Protein AF-A0A7C4EVF5-F1 (afdb_monomer_lite)

Organism: NCBI:txid2358

pLDDT: mean 97.34, std 2.99, range [75.25, 98.81]

Structure (mmCIF, N/CA/C/O backbone):
data_AF-A0A7C4EVF5-F1
#
_entry.id   AF-A0A7C4EVF5-F1
#
loop_
_atom_site.group_PDB
_atom_site.id
_atom_site.type_symbol
_atom_site.label_atom_id
_atom_site.label_alt_id
_atom_site.label_comp_id
_atom_site.label_asym_id
_atom_site.label_entity_id
_atom_site.label_seq_id
_atom_site.pdbx_PDB_ins_code
_atom_site.Cartn_x
_atom_site.Cartn_y
_atom_site.Cartn_z
_atom_site.occupancy
_atom_site.B_iso_or_equiv
_atom_site.auth_seq_id
_atom_site.auth_comp_id
_atom_site.auth_asym_id
_atom_site.auth_atom_id
_atom_site.pdbx_PDB_model_num
ATOM 1 N N . GLU A 1 1 ? 11.120 -1.315 12.356 1.00 89.19 1 GLU A N 1
ATOM 2 C CA . GLU A 1 1 ? 10.995 -0.326 13.452 1.00 89.19 1 GLU A CA 1
ATOM 3 C C . GLU A 1 1 ? 9.550 0.128 13.668 1.00 89.19 1 GLU A C 1
ATOM 5 O O . GLU A 1 1 ? 9.054 -0.048 14.771 1.00 89.19 1 GLU A O 1
ATOM 10 N N . LEU A 1 2 ? 8.857 0.653 12.644 1.00 94.94 2 LEU A N 1
ATOM 11 C CA . LEU A 1 2 ? 7.487 1.178 12.783 1.00 94.94 2 LEU A CA 1
ATOM 12 C C . LEU A 1 2 ? 6.467 0.146 13.294 1.00 94.94 2 LEU A C 1
ATOM 14 O O . LEU A 1 2 ? 5.746 0.443 14.238 1.00 94.94 2 LEU A O 1
ATOM 18 N N . MET A 1 3 ? 6.458 -1.070 12.733 1.00 95.50 3 MET A N 1
ATOM 19 C CA . MET A 1 3 ? 5.559 -2.151 13.176 1.00 95.50 3 MET A CA 1
ATOM 20 C C . MET A 1 3 ? 5.706 -2.445 14.673 1.00 95.50 3 MET A C 1
ATOM 22 O O . MET A 1 3 ? 4.716 -2.464 15.392 1.00 95.50 3 MET A O 1
ATOM 26 N N . ASN A 1 4 ? 6.943 -2.543 15.171 1.00 95.81 4 ASN A N 1
ATOM 27 C CA . ASN A 1 4 ? 7.204 -2.753 16.598 1.00 95.81 4 ASN A CA 1
ATOM 28 C C . ASN A 1 4 ? 6.726 -1.571 17.454 1.00 95.81 4 ASN A C 1
ATOM 30 O O . ASN A 1 4 ? 6.187 -1.785 18.532 1.00 95.81 4 ASN A O 1
ATOM 34 N N . LYS A 1 5 ? 6.915 -0.326 16.989 1.00 97.94 5 LYS A N 1
ATOM 35 C CA . LYS A 1 5 ? 6.460 0.876 17.714 1.00 97.94 5 LYS A CA 1
ATOM 36 C C . LYS A 1 5 ? 4.937 0.969 17.808 1.00 97.94 5 LYS A C 1
ATOM 38 O O . LYS A 1 5 ? 4.432 1.535 18.770 1.00 97.94 5 LYS A O 1
ATOM 43 N N . LEU A 1 6 ? 4.231 0.457 16.803 1.00 97.62 6 LEU A N 1
ATOM 44 C CA . LEU A 1 6 ? 2.771 0.472 16.727 1.00 97.62 6 LEU A CA 1
ATOM 45 C C . LEU A 1 6 ? 2.134 -0.844 17.195 1.00 97.62 6 LEU A C 1
ATOM 47 O O . LEU A 1 6 ? 0.914 -0.960 17.151 1.00 97.62 6 LEU A O 1
ATOM 51 N N . SER A 1 7 ? 2.941 -1.811 17.645 1.00 97.69 7 SER A N 1
ATOM 52 C CA . SER A 1 7 ? 2.499 -3.158 18.024 1.00 97.69 7 SER A CA 1
ATOM 53 C C . SER A 1 7 ? 1.663 -3.851 16.938 1.00 97.69 7 SER A C 1
ATOM 55 O O . SER A 1 7 ? 0.669 -4.496 17.253 1.00 97.69 7 SER A O 1
ATOM 57 N N . LEU A 1 8 ? 2.064 -3.702 15.672 1.00 97.75 8 LEU A N 1
ATOM 58 C CA . LEU A 1 8 ? 1.394 -4.310 14.519 1.00 97.75 8 LEU A CA 1
ATOM 59 C C . LEU A 1 8 ? 2.101 -5.594 14.089 1.00 97.75 8 LEU A C 1
ATOM 61 O O . LEU A 1 8 ? 3.331 -5.614 13.954 1.00 97.75 8 LEU A O 1
ATOM 65 N N . ALA A 1 9 ? 1.319 -6.634 13.815 1.00 97.94 9 ALA A N 1
ATOM 66 C CA . ALA A 1 9 ? 1.791 -7.809 13.100 1.00 97.94 9 ALA A CA 1
ATOM 67 C C . ALA A 1 9 ? 1.952 -7.486 11.600 1.00 97.94 9 ALA A C 1
ATOM 69 O O . ALA A 1 9 ? 1.247 -6.614 11.082 1.00 97.94 9 ALA A O 1
ATOM 70 N N . PRO A 1 10 ? 2.861 -8.155 10.867 1.00 97.38 10 PRO A N 1
ATOM 71 C CA . PRO A 1 10 ? 3.039 -7.895 9.440 1.00 97.38 10 PRO A CA 1
ATOM 72 C C . PRO A 1 10 ? 1.747 -8.056 8.623 1.00 97.38 10 PRO A C 1
ATOM 74 O O . PRO A 1 10 ? 1.509 -7.286 7.694 1.00 97.38 10 PRO A O 1
ATOM 77 N N . GLU A 1 11 ? 0.875 -8.986 9.013 1.00 97.69 11 GLU A N 1
ATOM 78 C CA . GLU A 1 11 ? -0.416 -9.264 8.376 1.00 97.69 11 GLU A CA 1
ATOM 79 C C . GLU A 1 11 ? -1.421 -8.104 8.517 1.00 97.69 11 GLU A C 1
ATOM 81 O O . GLU A 1 11 ? -2.376 -8.007 7.750 1.00 97.69 11 GLU A O 1
ATOM 86 N N . GLU A 1 12 ? -1.200 -7.197 9.472 1.00 97.81 12 GLU A N 1
ATOM 87 C CA . GLU A 1 12 ? -2.024 -6.004 9.703 1.00 97.81 12 GLU A CA 1
ATOM 88 C C . GLU A 1 12 ? -1.537 -4.786 8.901 1.00 97.81 12 GLU A C 1
ATOM 90 O O . GLU A 1 12 ? -2.104 -3.694 9.000 1.00 97.81 12 GLU A O 1
ATOM 95 N N . VAL A 1 13 ? -0.471 -4.949 8.114 1.00 98.12 13 VAL A N 1
ATOM 96 C CA . VAL A 1 13 ? 0.175 -3.869 7.369 1.00 98.12 13 VAL A CA 1
ATOM 97 C C . VAL A 1 13 ? -0.135 -3.981 5.883 1.00 98.12 13 VAL A C 1
ATOM 99 O O . VAL A 1 13 ? -0.096 -5.061 5.296 1.00 98.12 13 VAL A O 1
ATOM 102 N N . ALA A 1 14 ? -0.387 -2.826 5.268 1.00 98.19 14 ALA A N 1
ATOM 103 C CA . ALA A 1 14 ? -0.404 -2.670 3.824 1.00 98.19 14 ALA A CA 1
ATOM 104 C C . ALA A 1 14 ? 0.776 -1.800 3.364 1.00 98.19 14 ALA A C 1
ATOM 106 O O . ALA A 1 14 ? 1.098 -0.803 4.015 1.00 98.19 14 ALA A O 1
ATOM 107 N N . VAL A 1 15 ? 1.391 -2.146 2.233 1.00 98.31 15 VAL A N 1
ATOM 108 C CA . VAL A 1 15 ? 2.424 -1.343 1.556 1.00 98.31 15 VAL A CA 1
ATOM 109 C C . VAL A 1 15 ? 2.018 -1.090 0.111 1.00 98.31 15 VAL A C 1
ATOM 111 O O . VAL A 1 15 ? 1.540 -1.995 -0.562 1.00 98.31 15 VAL A O 1
ATOM 114 N N . LEU A 1 16 ? 2.243 0.136 -0.363 1.00 98.50 16 LEU A N 1
ATOM 115 C CA . LEU A 1 16 ? 2.186 0.517 -1.773 1.00 98.50 16 LEU A CA 1
ATOM 116 C C . LEU A 1 16 ? 3.603 0.916 -2.207 1.00 98.50 16 LEU A C 1
ATOM 118 O O . LEU A 1 16 ? 4.100 1.924 -1.710 1.00 98.50 16 LEU A O 1
ATOM 122 N N . GLY A 1 17 ? 4.233 0.128 -3.080 1.00 98.00 17 GLY A N 1
ATOM 123 C CA . GLY A 1 17 ? 5.594 0.360 -3.589 1.00 98.00 17 GLY A CA 1
ATOM 124 C C . GLY A 1 17 ? 5.661 0.273 -5.113 1.00 98.00 17 GLY A C 1
ATOM 125 O O . GLY A 1 17 ? 4.787 -0.338 -5.732 1.00 98.00 17 GLY A O 1
ATOM 126 N N . ASP A 1 18 ? 6.660 0.896 -5.730 1.00 98.19 18 ASP A N 1
ATOM 127 C CA 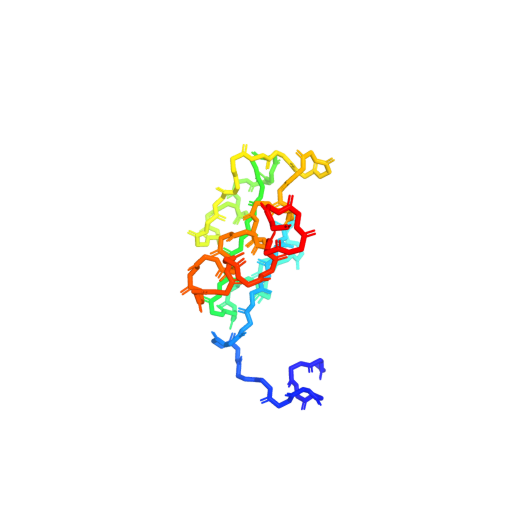. ASP A 1 18 ? 6.800 0.996 -7.190 1.00 98.19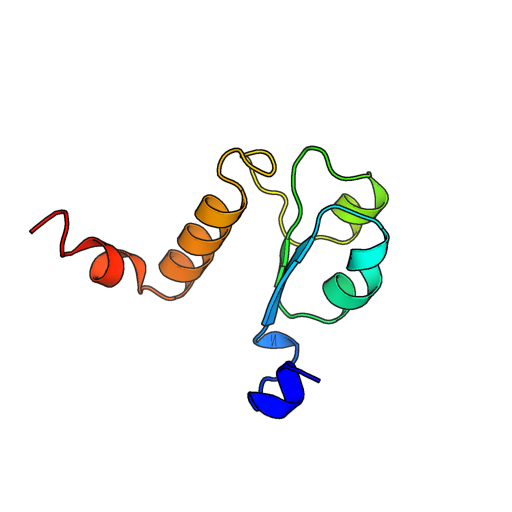 18 ASP A CA 1
ATOM 128 C C . ASP A 1 18 ? 8.190 0.631 -7.724 1.00 98.19 18 ASP A C 1
ATOM 130 O O . ASP A 1 18 ? 8.343 0.511 -8.941 1.00 98.19 18 ASP A O 1
ATOM 134 N N . ASP A 1 19 ? 9.168 0.367 -6.853 1.00 98.38 19 ASP A N 1
ATOM 135 C CA . ASP A 1 19 ? 10.532 0.017 -7.252 1.00 98.38 19 ASP A CA 1
ATOM 136 C C . ASP A 1 19 ? 11.015 -1.292 -6.596 1.00 98.38 19 ASP A C 1
ATOM 138 O O . ASP A 1 19 ? 10.469 -1.794 -5.612 1.00 98.38 19 ASP A O 1
ATOM 142 N N . VAL A 1 20 ? 12.080 -1.877 -7.142 1.00 98.31 20 VAL A N 1
ATOM 143 C CA . VAL A 1 20 ? 12.672 -3.151 -6.699 1.00 98.31 20 VAL A CA 1
ATOM 144 C C . VAL A 1 20 ? 13.081 -3.101 -5.222 1.00 98.31 20 VAL A C 1
ATOM 146 O O . VAL A 1 20 ? 13.045 -4.120 -4.527 1.00 98.31 20 VAL A O 1
ATOM 149 N N . VAL A 1 21 ? 13.421 -1.912 -4.712 1.00 98.44 21 VAL A N 1
ATOM 150 C CA . VAL A 1 21 ? 13.790 -1.700 -3.303 1.00 98.44 21 VAL A CA 1
ATOM 151 C C . VAL A 1 21 ? 12.634 -1.995 -2.338 1.00 98.44 21 VAL A C 1
ATOM 153 O O . VAL A 1 21 ? 12.889 -2.278 -1.166 1.00 98.44 21 VAL A O 1
ATOM 156 N N . ASP A 1 22 ? 11.388 -1.984 -2.824 1.00 98.25 22 ASP A N 1
ATOM 157 C CA . ASP A 1 22 ? 10.179 -2.223 -2.033 1.00 98.25 22 ASP A CA 1
ATOM 158 C C . ASP A 1 22 ? 9.846 -3.717 -1.897 1.00 98.25 22 ASP A C 1
ATOM 160 O O . ASP A 1 22 ? 9.195 -4.135 -0.934 1.00 98.25 22 ASP A O 1
ATOM 164 N N . ILE A 1 23 ? 10.345 -4.564 -2.806 1.00 98.62 23 ILE A N 1
ATOM 165 C CA . ILE A 1 23 ? 10.052 -6.008 -2.833 1.00 98.62 23 ILE A CA 1
ATOM 166 C C . ILE A 1 23 ? 10.296 -6.694 -1.473 1.00 98.62 23 ILE A C 1
ATOM 168 O O . ILE A 1 23 ? 9.445 -7.484 -1.044 1.00 98.62 23 ILE A O 1
ATOM 172 N N . PRO A 1 24 ? 11.400 -6.429 -0.737 1.00 98.06 24 PRO A N 1
ATOM 173 C CA . PRO A 1 24 ? 11.633 -7.069 0.553 1.00 98.06 24 PRO A CA 1
ATOM 174 C C . PRO A 1 24 ? 10.550 -6.796 1.600 1.00 98.06 24 PRO A C 1
ATOM 176 O O . PRO A 1 24 ? 10.317 -7.670 2.435 1.00 98.06 24 PRO A O 1
ATOM 179 N N . ILE A 1 25 ? 9.912 -5.617 1.594 1.00 97.50 25 ILE A N 1
ATOM 180 C CA . ILE A 1 25 ? 8.815 -5.314 2.523 1.00 97.50 25 ILE A CA 1
ATOM 181 C C . ILE A 1 25 ? 7.473 -5.805 1.977 1.00 97.50 25 ILE A C 1
ATOM 183 O O . ILE A 1 25 ? 6.696 -6.357 2.750 1.00 97.50 25 ILE A O 1
ATOM 187 N N . MET A 1 26 ? 7.241 -5.715 0.663 1.00 98.44 26 MET A N 1
ATOM 188 C CA . MET A 1 26 ? 6.034 -6.244 0.015 1.00 98.44 26 MET A CA 1
ATOM 189 C C . MET A 1 26 ? 5.830 -7.731 0.326 1.00 98.44 26 MET A C 1
ATOM 191 O O . MET A 1 26 ? 4.744 -8.132 0.716 1.00 98.44 26 MET A O 1
ATOM 195 N N . ARG A 1 27 ? 6.903 -8.532 0.299 1.00 97.62 27 ARG A N 1
ATOM 196 C CA . ARG A 1 27 ? 6.857 -9.973 0.619 1.00 97.62 27 ARG A CA 1
ATOM 197 C C . ARG A 1 27 ? 6.601 -10.313 2.092 1.00 97.62 27 ARG A C 1
ATOM 199 O O . ARG A 1 27 ? 6.538 -11.491 2.431 1.00 97.62 27 ARG A O 1
ATOM 206 N N . ARG A 1 28 ? 6.567 -9.322 2.985 1.00 96.56 28 ARG A N 1
ATOM 207 C CA . ARG A 1 28 ? 6.447 -9.532 4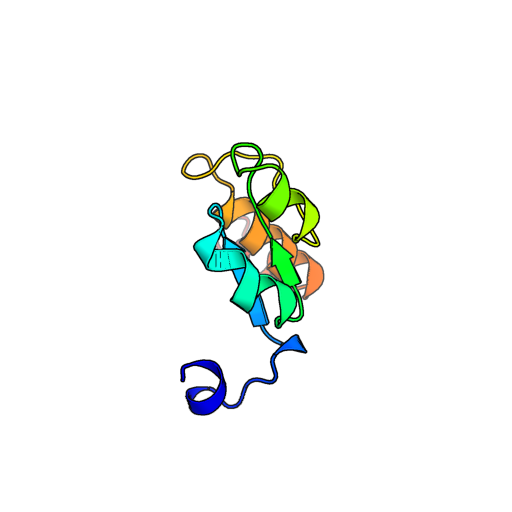.438 1.00 96.56 28 ARG A CA 1
ATOM 208 C C . ARG A 1 28 ? 5.110 -9.082 5.002 1.00 96.56 28 ARG A C 1
ATOM 210 O O . ARG A 1 28 ? 4.792 -9.497 6.106 1.00 96.56 28 ARG A O 1
ATOM 217 N N . VAL A 1 29 ? 4.393 -8.200 4.314 1.00 98.12 29 VAL A N 1
ATOM 218 C CA . VAL A 1 29 ? 3.174 -7.568 4.830 1.00 98.12 29 VAL A CA 1
ATOM 219 C C . VAL A 1 29 ? 1.919 -8.325 4.393 1.00 98.12 29 VAL A C 1
ATOM 221 O O . VAL A 1 29 ? 1.968 -9.114 3.456 1.00 98.12 29 VAL A O 1
ATOM 224 N N . GLY A 1 30 ? 0.791 -8.084 5.064 1.00 98.00 30 GLY A N 1
ATOM 225 C CA . GLY A 1 30 ? -0.486 -8.739 4.759 1.00 98.00 30 GLY A CA 1
ATOM 226 C C . GLY A 1 30 ? -1.155 -8.267 3.470 1.00 98.00 30 GLY A C 1
ATOM 227 O O . GLY A 1 30 ? -2.000 -8.975 2.930 1.00 98.00 30 GLY A O 1
ATOM 228 N N . LEU A 1 31 ? -0.798 -7.075 2.986 1.00 98.56 31 LEU A N 1
ATOM 229 C CA . LEU A 1 31 ? -1.257 -6.559 1.701 1.00 98.56 31 LEU A CA 1
ATOM 230 C C . LEU A 1 31 ? -0.147 -5.768 1.009 1.00 98.56 31 LEU A C 1
ATOM 232 O O . LEU A 1 31 ? 0.236 -4.680 1.441 1.00 98.56 31 LEU A O 1
ATOM 236 N N . SER A 1 32 ? 0.328 -6.284 -0.111 1.00 98.62 32 SER A N 1
ATOM 237 C CA . SER A 1 32 ? 1.271 -5.607 -0.989 1.00 98.62 32 SER A CA 1
ATOM 238 C C . SER A 1 32 ? 0.558 -5.068 -2.226 1.00 98.62 32 SER A C 1
ATOM 240 O O . SER A 1 32 ? -0.211 -5.757 -2.894 1.00 98.62 32 SER A O 1
ATOM 242 N N . VAL A 1 33 ? 0.792 -3.798 -2.531 1.00 98.81 33 VAL A N 1
ATOM 243 C CA . VAL A 1 33 ? 0.188 -3.113 -3.668 1.00 98.81 33 VAL A CA 1
ATOM 244 C C . VAL A 1 33 ? 1.278 -2.455 -4.499 1.00 98.81 33 VAL A C 1
ATOM 246 O O . VAL A 1 33 ? 2.257 -1.944 -3.959 1.00 98.81 33 VAL A O 1
ATOM 249 N N . THR A 1 34 ? 1.096 -2.426 -5.814 1.00 98.81 34 THR A N 1
ATOM 250 C CA . THR A 1 34 ? 1.931 -1.628 -6.716 1.00 98.81 34 THR A CA 1
ATOM 251 C C . THR A 1 34 ? 1.099 -0.889 -7.763 1.00 98.81 34 THR A C 1
ATOM 253 O O . THR A 1 34 ? -0.133 -0.930 -7.737 1.00 98.81 34 THR A O 1
ATOM 256 N N . VAL A 1 35 ? 1.769 -0.185 -8.673 1.00 98.81 35 VAL A N 1
ATOM 257 C CA . VAL A 1 35 ? 1.175 0.659 -9.714 1.00 98.81 35 VAL A CA 1
ATOM 258 C C . VAL A 1 35 ? 1.440 0.110 -11.128 1.00 98.81 35 VAL A C 1
ATOM 260 O O . VAL A 1 35 ? 2.393 -0.649 -11.334 1.00 98.81 35 VAL A O 1
ATOM 263 N N . PRO A 1 36 ? 0.625 0.475 -12.140 1.00 98.62 36 PRO A N 1
ATOM 264 C CA . PRO A 1 36 ? 0.777 0.001 -13.518 1.00 98.62 36 PRO A CA 1
ATOM 265 C C . PRO A 1 36 ? 2.138 0.261 -14.168 1.00 98.62 36 PRO A C 1
ATOM 267 O O . PRO A 1 36 ? 2.523 -0.473 -15.075 1.00 98.62 36 PRO A O 1
ATOM 270 N N . GLU A 1 37 ? 2.861 1.294 -13.753 1.00 98.19 37 GLU A N 1
ATOM 271 C CA . GLU A 1 37 ? 4.166 1.674 -14.298 1.00 98.19 37 GLU A CA 1
ATOM 272 C C . GLU A 1 37 ? 5.354 0.966 -13.630 1.00 98.19 37 GLU A C 1
ATOM 274 O O . GLU A 1 37 ? 6.460 1.041 -14.160 1.00 98.19 37 GLU A O 1
ATOM 279 N N . ALA A 1 38 ? 5.136 0.243 -12.525 1.00 98.50 38 ALA A N 1
ATOM 280 C CA . ALA A 1 38 ? 6.209 -0.429 -11.797 1.00 98.50 38 ALA A CA 1
ATOM 281 C C . ALA A 1 38 ? 6.912 -1.513 -12.652 1.00 98.50 38 ALA A C 1
ATOM 283 O O . ALA A 1 38 ? 6.280 -2.100 -13.551 1.00 98.50 38 ALA A O 1
ATOM 284 N N . PRO A 1 39 ? 8.196 -1.827 -12.385 1.00 98.56 39 PRO A N 1
ATOM 285 C CA . PRO A 1 39 ? 8.897 -2.943 -13.015 1.00 98.56 39 PRO A CA 1
ATOM 286 C C . PRO A 1 39 ? 8.137 -4.268 -12.862 1.00 98.56 39 PRO A C 1
ATOM 288 O O . PRO A 1 39 ? 7.402 -4.477 -11.895 1.00 98.56 39 PRO A O 1
ATOM 291 N N . LEU A 1 40 ? 8.319 -5.187 -13.817 1.00 98.56 40 LEU A N 1
ATOM 292 C CA . LEU A 1 40 ? 7.608 -6.474 -13.831 1.00 98.56 40 LEU A CA 1
ATOM 293 C C . LEU A 1 40 ? 7.800 -7.258 -12.523 1.00 98.56 40 LEU A C 1
ATOM 295 O O . LEU A 1 40 ? 6.835 -7.761 -11.964 1.00 98.56 40 LEU A O 1
ATOM 299 N N . GLU A 1 41 ? 9.020 -7.277 -11.995 1.00 98.44 41 GLU A N 1
ATOM 300 C CA . GLU A 1 41 ? 9.392 -7.981 -10.760 1.00 98.44 41 GLU A CA 1
ATOM 301 C C . GLU A 1 41 ? 8.631 -7.465 -9.522 1.00 98.44 41 GLU A C 1
ATOM 303 O O . GLU A 1 41 ? 8.319 -8.225 -8.599 1.00 98.44 41 GLU A O 1
ATOM 308 N N . VAL A 1 42 ? 8.313 -6.165 -9.507 1.00 98.75 42 VAL A N 1
ATOM 309 C CA . VAL A 1 42 ? 7.529 -5.521 -8.443 1.00 98.75 42 VAL A CA 1
ATOM 310 C C . VAL A 1 42 ? 6.061 -5.921 -8.570 1.00 98.75 42 VAL A C 1
ATOM 312 O O . VAL A 1 42 ? 5.440 -6.298 -7.580 1.00 98.75 42 VAL A O 1
ATOM 315 N N . LYS A 1 43 ? 5.524 -5.931 -9.798 1.00 98.75 43 LYS A N 1
ATOM 316 C CA . LYS A 1 43 ? 4.157 -6.396 -10.097 1.00 98.75 43 LYS A CA 1
ATOM 317 C C . LYS A 1 43 ? 3.940 -7.855 -9.737 1.00 98.75 43 LYS A C 1
ATOM 319 O O . LYS A 1 43 ? 2.911 -8.182 -9.162 1.00 98.75 43 LYS A O 1
ATOM 324 N N . GLU A 1 44 ? 4.909 -8.712 -10.030 1.00 98.25 44 GLU A N 1
ATOM 325 C CA . GLU A 1 44 ? 4.867 -10.129 -9.656 1.00 98.25 44 GLU A CA 1
ATOM 326 C C . GLU A 1 44 ? 4.954 -10.347 -8.139 1.00 98.25 44 GLU A C 1
ATOM 328 O O . GLU A 1 44 ? 4.557 -11.400 -7.646 1.00 98.25 44 GLU A O 1
ATOM 333 N N . SER A 1 45 ? 5.458 -9.360 -7.392 1.00 98.25 45 SER A N 1
ATOM 334 C CA . SER A 1 45 ? 5.551 -9.399 -5.930 1.00 98.25 45 SER A CA 1
ATOM 335 C C . SER A 1 45 ? 4.363 -8.729 -5.223 1.00 98.25 45 SER A C 1
ATOM 337 O O . SER A 1 45 ? 4.393 -8.649 -3.997 1.00 98.25 45 SER A O 1
ATOM 339 N N . ALA A 1 46 ? 3.366 -8.221 -5.959 1.00 98.56 46 ALA A N 1
ATOM 340 C CA . ALA A 1 46 ? 2.216 -7.500 -5.416 1.00 98.56 46 ALA A CA 1
ATOM 341 C C . ALA A 1 46 ? 0.939 -8.357 -5.407 1.00 98.56 46 ALA A C 1
ATOM 343 O O . ALA A 1 46 ? 0.633 -9.035 -6.386 1.00 98.56 46 ALA A O 1
ATOM 344 N N . ASP A 1 47 ? 0.136 -8.241 -4.350 1.00 98.62 47 ASP A N 1
ATOM 345 C CA . ASP A 1 47 ? -1.203 -8.845 -4.270 1.00 98.62 47 ASP A CA 1
ATOM 346 C C . ASP A 1 47 ? -2.223 -8.081 -5.125 1.00 98.62 47 ASP A C 1
ATOM 348 O O . ASP A 1 47 ? -3.199 -8.645 -5.625 1.00 98.62 47 ASP A O 1
ATOM 352 N N . TYR A 1 48 ? -2.009 -6.773 -5.286 1.00 98.62 48 TYR A N 1
ATOM 353 C CA . TYR A 1 48 ? -2.866 -5.901 -6.078 1.00 98.62 48 TYR A CA 1
ATOM 354 C C . TYR A 1 48 ? -2.044 -4.902 -6.894 1.00 98.62 48 TYR A C 1
ATOM 356 O O . TYR A 1 48 ? -1.064 -4.330 -6.422 1.00 98.62 48 TYR A O 1
ATOM 364 N N . ILE A 1 49 ? -2.479 -4.647 -8.124 1.00 98.75 49 ILE A N 1
ATOM 365 C CA . ILE A 1 49 ? -1.945 -3.577 -8.969 1.00 98.75 49 ILE A CA 1
ATOM 366 C C . ILE A 1 49 ? -3.069 -2.562 -9.137 1.00 98.75 49 ILE A C 1
ATOM 368 O O . ILE A 1 49 ? -4.162 -2.923 -9.583 1.00 98.75 49 ILE A O 1
ATOM 372 N N . THR A 1 50 ? -2.822 -1.305 -8.771 1.00 98.81 50 THR A N 1
ATOM 373 C CA . THR A 1 50 ? -3.829 -0.248 -8.913 1.00 98.81 50 THR A CA 1
ATOM 374 C C . THR A 1 50 ? -4.223 -0.051 -10.371 1.00 98.81 50 THR A C 1
ATOM 376 O O . THR A 1 50 ? -3.446 -0.299 -11.290 1.00 98.81 50 THR A O 1
ATOM 379 N N . LYS A 1 51 ? -5.441 0.436 -10.610 1.00 98.62 51 LYS A N 1
ATOM 380 C CA . LYS A 1 51 ? -5.873 0.848 -11.954 1.00 98.62 51 LYS A CA 1
ATOM 381 C C . LYS A 1 51 ? -5.282 2.200 -12.327 1.00 98.62 51 LYS A C 1
ATOM 383 O O . LYS A 1 51 ? -4.973 2.444 -13.492 1.00 98.62 51 LYS A O 1
ATOM 388 N N . LEU A 1 52 ? -5.163 3.090 -11.345 1.00 98.38 52 LEU A N 1
ATOM 389 C CA . LEU A 1 52 ? -4.590 4.418 -11.521 1.00 98.38 52 LEU A CA 1
ATOM 390 C C . LEU A 1 52 ? -3.060 4.393 -11.370 1.00 98.38 52 LEU A C 1
ATOM 392 O O . LEU A 1 52 ? -2.565 3.705 -10.477 1.00 98.38 52 LEU A O 1
ATOM 396 N N . PRO A 1 53 ? -2.319 5.182 -12.170 1.00 98.31 53 PRO A N 1
ATOM 397 C CA . PRO A 1 53 ? -0.882 5.369 -11.984 1.00 98.31 53 PRO A CA 1
ATOM 398 C C . PRO A 1 53 ? -0.507 6.071 -10.670 1.00 98.31 53 PRO A C 1
ATOM 400 O O . PRO A 1 53 ? -1.304 6.805 -10.058 1.00 98.31 53 PRO A O 1
ATOM 403 N N . GLY A 1 54 ? 0.752 5.905 -10.279 1.00 97.69 54 GLY A N 1
ATOM 404 C CA . GLY A 1 54 ? 1.442 6.684 -9.260 1.00 97.69 54 GLY A CA 1
ATOM 405 C C . GLY A 1 54 ? 1.327 8.187 -9.525 1.00 97.69 54 GLY A C 1
ATOM 406 O O . GLY A 1 54 ? 1.354 8.674 -10.655 1.00 97.69 54 GLY A O 1
ATOM 407 N N . GLY A 1 55 ? 1.058 8.957 -8.468 1.00 97.44 55 GLY A N 1
ATOM 408 C CA . GLY A 1 55 ? 0.786 10.398 -8.577 1.00 97.44 55 GLY A CA 1
ATOM 409 C C . GLY A 1 55 ? -0.509 10.772 -9.321 1.00 97.44 55 GLY A C 1
ATOM 410 O O . GLY A 1 55 ? -0.827 11.956 -9.421 1.00 97.44 55 GLY A O 1
ATOM 411 N N . LYS A 1 56 ? -1.282 9.796 -9.823 1.00 98.31 56 LYS A N 1
ATOM 412 C CA . LYS A 1 56 ? -2.557 9.994 -10.544 1.00 98.31 56 LYS A CA 1
ATOM 413 C C . LYS A 1 56 ? -3.760 9.379 -9.827 1.00 98.31 56 LYS A C 1
ATOM 415 O O . LYS A 1 56 ? -4.824 9.233 -10.419 1.00 98.31 56 LYS 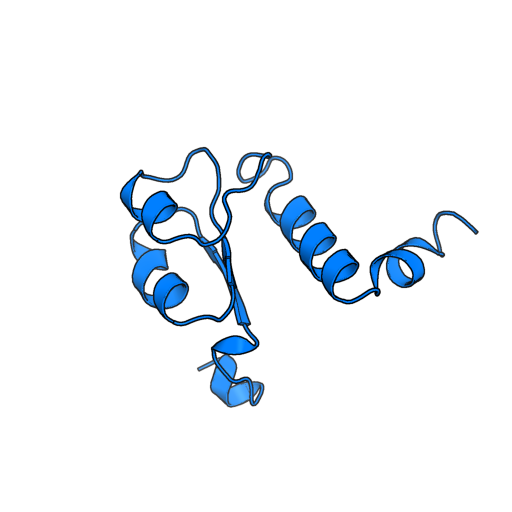A O 1
ATOM 420 N N . GLY A 1 57 ? -3.604 9.057 -8.544 1.00 98.25 57 GLY A N 1
ATOM 421 C CA . GLY A 1 57 ? -4.680 8.558 -7.688 1.00 98.25 57 GLY A CA 1
ATOM 422 C C . GLY A 1 57 ? -4.496 7.132 -7.174 1.00 98.25 57 GLY A C 1
ATOM 423 O O . GLY A 1 57 ? -5.348 6.695 -6.409 1.00 98.25 57 GLY A O 1
ATOM 424 N N . ALA A 1 58 ? -3.392 6.443 -7.491 1.00 98.50 58 ALA A N 1
ATOM 425 C CA . ALA A 1 58 ? -3.088 5.108 -6.957 1.00 98.50 58 ALA A CA 1
ATOM 426 C C . ALA A 1 58 ? -3.272 5.005 -5.430 1.00 98.50 58 ALA A C 1
ATOM 428 O O . ALA A 1 58 ? -4.041 4.183 -4.945 1.00 98.50 58 ALA A O 1
ATOM 429 N N . ALA A 1 59 ? -2.653 5.904 -4.656 1.00 98.38 59 ALA A N 1
ATOM 430 C CA . ALA A 1 59 ? -2.783 5.889 -3.196 1.00 98.38 59 ALA A CA 1
ATOM 431 C C . ALA A 1 59 ? -4.236 6.099 -2.726 1.00 98.38 59 ALA A C 1
ATOM 433 O O . ALA A 1 59 ? -4.685 5.470 -1.771 1.00 98.38 59 ALA A O 1
ATOM 434 N N . ARG A 1 60 ? -5.000 6.953 -3.420 1.00 98.50 60 ARG A N 1
ATOM 435 C CA . ARG A 1 60 ? -6.422 7.177 -3.128 1.00 98.50 60 ARG A CA 1
ATOM 436 C C . ARG A 1 60 ? -7.251 5.923 -3.415 1.00 98.50 60 ARG A C 1
ATOM 438 O O . ARG A 1 60 ? -8.124 5.596 -2.616 1.00 98.50 60 ARG A O 1
ATOM 445 N N . GLU A 1 61 ? -6.973 5.234 -4.516 1.00 98.56 61 GLU A N 1
ATOM 446 C CA . GLU A 1 61 ? -7.605 3.958 -4.857 1.00 98.56 61 GLU A CA 1
ATOM 447 C C . GLU A 1 61 ? -7.378 2.920 -3.749 1.00 98.56 61 GLU A C 1
ATOM 449 O O . GLU A 1 61 ? -8.334 2.299 -3.286 1.00 98.56 61 GLU A O 1
ATOM 454 N N . VAL A 1 62 ? -6.143 2.805 -3.249 1.00 98.50 62 VAL A N 1
ATOM 455 C CA . VAL A 1 62 ? -5.801 1.887 -2.149 1.00 98.50 62 VAL A CA 1
ATOM 456 C C . VAL A 1 62 ? -6.513 2.263 -0.849 1.00 98.50 62 VAL A C 1
ATOM 458 O O . VAL A 1 62 ? -7.096 1.398 -0.199 1.00 98.50 62 VAL A O 1
ATOM 461 N N . VAL A 1 63 ? -6.531 3.547 -0.477 1.00 98.25 63 VAL A N 1
ATOM 462 C CA . VAL A 1 63 ? -7.258 4.019 0.715 1.00 98.25 63 VAL A CA 1
ATOM 463 C C . VAL A 1 63 ? -8.748 3.686 0.616 1.00 98.25 63 VAL A C 1
ATOM 465 O O . VAL A 1 63 ? -9.343 3.206 1.579 1.00 98.25 63 VAL A O 1
ATOM 468 N N . GLU A 1 64 ? -9.357 3.905 -0.549 1.00 98.12 64 GLU A N 1
ATOM 469 C CA . GLU A 1 64 ? -10.761 3.576 -0.788 1.00 98.12 64 GLU A CA 1
ATOM 470 C C . GLU A 1 64 ? -11.019 2.067 -0.700 1.00 98.12 64 GLU A C 1
ATOM 472 O O . GLU A 1 64 ? -11.985 1.653 -0.057 1.00 98.12 64 GLU A O 1
ATOM 477 N N . MET A 1 65 ? -10.141 1.247 -1.283 1.00 98.19 65 MET A N 1
ATOM 478 C CA . MET A 1 65 ? -10.205 -0.212 -1.188 1.00 98.19 65 MET A CA 1
ATOM 479 C C . MET A 1 65 ? -10.159 -0.683 0.271 1.00 98.19 65 MET A C 1
ATOM 481 O O . MET A 1 65 ? -11.025 -1.453 0.687 1.00 98.19 65 MET A O 1
ATOM 485 N N . ILE A 1 66 ? -9.210 -0.178 1.067 1.00 98.12 66 ILE A N 1
ATOM 486 C CA . ILE A 1 66 ? -9.068 -0.532 2.487 1.00 98.12 66 ILE A CA 1
ATOM 487 C C . ILE A 1 66 ? -10.307 -0.104 3.281 1.00 98.12 66 ILE A C 1
ATOM 489 O O . ILE A 1 66 ? -10.877 -0.906 4.020 1.00 98.12 66 ILE A O 1
ATOM 493 N N . LEU A 1 67 ? -10.773 1.137 3.114 1.00 98.12 67 LEU A N 1
ATOM 494 C CA . LEU A 1 67 ? -11.949 1.636 3.834 1.00 98.12 67 LEU A CA 1
ATOM 495 C C . LEU A 1 67 ? -13.218 0.860 3.478 1.00 98.12 67 LEU A C 1
ATOM 497 O O . LEU A 1 67 ? -14.028 0.580 4.363 1.00 98.12 67 LEU A O 1
ATOM 501 N N . LYS A 1 68 ? -13.400 0.498 2.204 1.00 97.88 68 LYS A N 1
ATOM 502 C CA . LYS A 1 68 ? -14.524 -0.343 1.773 1.00 97.88 68 LYS A CA 1
ATOM 503 C C . LYS A 1 68 ? -14.416 -1.751 2.347 1.00 97.88 68 LYS A C 1
ATOM 505 O O . LYS A 1 68 ? -15.404 -2.237 2.888 1.00 97.88 68 LYS A O 1
ATOM 510 N N . GLY A 1 69 ? -13.232 -2.364 2.299 1.00 96.69 69 GLY A N 1
ATOM 511 C CA . GLY A 1 69 ? -12.981 -3.685 2.884 1.00 96.69 69 GLY A CA 1
ATOM 512 C C . GLY A 1 69 ? -13.233 -3.732 4.394 1.00 96.69 69 GLY A C 1
ATOM 513 O O . GLY A 1 69 ? -13.719 -4.733 4.907 1.00 96.69 69 GLY A O 1
ATOM 514 N N . GLN A 1 70 ? -12.989 -2.624 5.099 1.00 97.62 70 GLN A N 1
ATOM 515 C CA . GLN A 1 70 ? -13.267 -2.484 6.533 1.00 97.62 70 GLN A CA 1
ATOM 516 C C . GLN A 1 70 ? -14.694 -2.004 6.858 1.00 97.62 70 GLN A C 1
ATOM 518 O O . GLN A 1 70 ? -15.008 -1.800 8.027 1.00 97.62 70 GLN A O 1
ATOM 523 N N . GLY A 1 71 ? -15.547 -1.750 5.860 1.00 97.69 71 GLY A N 1
ATOM 524 C CA . GLY A 1 71 ? -16.891 -1.196 6.069 1.00 97.69 71 GLY A CA 1
ATOM 525 C C . GLY A 1 71 ? -16.934 0.273 6.525 1.00 97.69 71 GLY A C 1
ATOM 526 O O . GLY A 1 71 ? -18.011 0.792 6.788 1.00 97.69 71 GLY A O 1
ATOM 527 N N . LYS A 1 72 ? -15.792 0.970 6.567 1.00 97.81 72 LYS A N 1
ATOM 528 C CA . LYS A 1 72 ? -15.640 2.351 7.073 1.00 97.81 72 LYS A CA 1
ATOM 529 C C . LYS A 1 72 ? -15.835 3.434 6.011 1.00 97.81 72 LYS A C 1
ATOM 531 O O . LYS A 1 72 ? -15.769 4.624 6.310 1.00 97.81 72 LYS A O 1
ATOM 536 N N . TRP A 1 73 ? -16.037 3.044 4.752 1.00 96.62 73 TRP A N 1
ATOM 537 C CA . TRP A 1 73 ? -16.170 3.991 3.642 1.00 96.62 73 TRP A CA 1
ATOM 538 C C . TRP A 1 73 ? -17.342 4.963 3.820 1.00 96.62 73 TRP A C 1
ATOM 540 O O . TRP A 1 73 ? -17.181 6.157 3.586 1.00 96.62 73 TRP A O 1
ATOM 550 N N . LYS A 1 74 ? -18.508 4.459 4.246 1.00 95.69 74 LYS A N 1
ATOM 551 C CA . LYS A 1 74 ? -19.711 5.285 4.425 1.00 95.69 74 LYS A CA 1
ATOM 552 C C . LYS A 1 74 ? -19.478 6.377 5.467 1.00 95.69 74 LYS A C 1
ATOM 554 O O . LYS A 1 74 ? -19.687 7.544 5.161 1.00 95.69 74 LYS A O 1
ATOM 559 N N . ASP A 1 75 ? -18.946 6.006 6.627 1.00 96.00 75 ASP A N 1
ATOM 560 C CA . ASP A 1 75 ? -18.672 6.941 7.723 1.00 96.00 75 ASP A CA 1
ATOM 561 C C . ASP A 1 75 ? -17.668 8.024 7.309 1.00 96.00 75 ASP A C 1
ATOM 563 O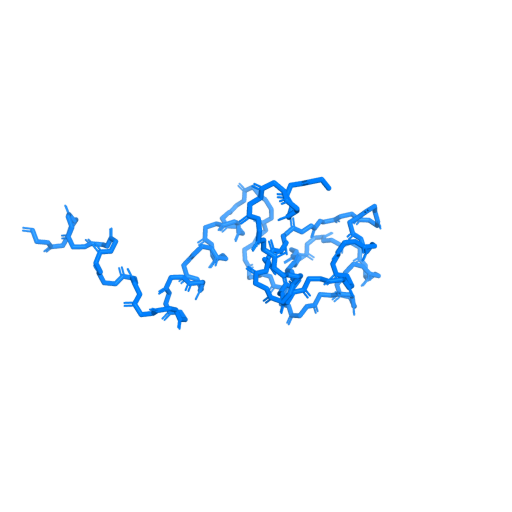 O . ASP A 1 75 ? -17.869 9.206 7.579 1.00 96.00 75 ASP A O 1
ATOM 567 N N . ALA A 1 76 ? -16.609 7.643 6.584 1.00 95.50 76 ALA A N 1
ATOM 568 C CA . ALA A 1 76 ? -15.619 8.593 6.079 1.00 95.50 76 ALA A CA 1
ATOM 569 C C . ALA A 1 76 ? -16.217 9.614 5.093 1.00 95.50 76 ALA A C 1
ATOM 571 O O . ALA A 1 76 ? -15.712 10.734 4.975 1.00 95.50 76 ALA A O 1
ATOM 572 N N . MET A 1 77 ? -17.268 9.223 4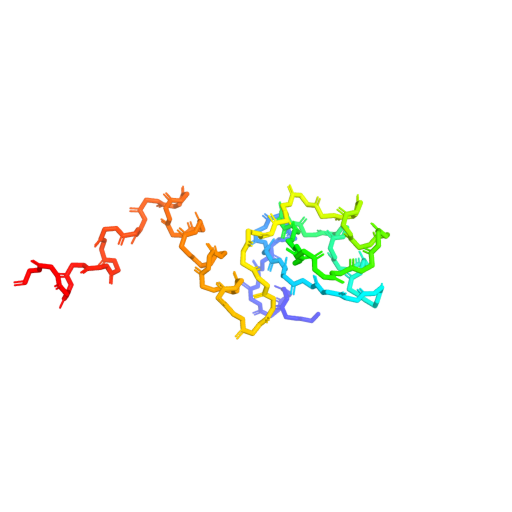.368 1.00 96.31 77 MET A N 1
ATOM 573 C CA . MET A 1 77 ? -17.909 10.036 3.340 1.00 96.31 77 MET A CA 1
ATOM 574 C C . MET A 1 77 ? -19.136 10.817 3.826 1.00 96.31 77 MET A C 1
ATOM 576 O O . MET A 1 77 ? -19.522 11.765 3.146 1.00 96.31 77 MET A O 1
ATOM 580 N N . ALA A 1 78 ? -19.713 10.463 4.980 1.00 96.06 78 ALA A N 1
ATOM 581 C CA . ALA A 1 78 ? -20.947 11.046 5.520 1.00 96.06 78 ALA A CA 1
ATOM 582 C C . ALA A 1 78 ? -20.946 12.582 5.458 1.00 96.06 78 ALA A C 1
ATOM 584 O O . ALA A 1 78 ? -21.829 13.182 4.861 1.00 96.06 78 ALA A O 1
ATOM 585 N N . ARG A 1 79 ? -19.853 13.217 5.903 1.00 95.00 79 ARG A N 1
ATOM 586 C CA . ARG A 1 79 ? -19.683 14.686 5.920 1.00 95.00 79 ARG A CA 1
ATOM 587 C C . ARG A 1 79 ? -19.806 15.415 4.570 1.00 95.00 79 ARG A C 1
ATOM 589 O O . ARG A 1 79 ? -19.710 16.637 4.547 1.00 95.00 79 ARG A O 1
ATOM 596 N N . TYR A 1 80 ? -19.831 14.686 3.457 1.00 94.19 80 TYR A N 1
ATOM 597 C CA . TYR A 1 80 ? -19.919 15.248 2.108 1.00 94.19 80 TYR A CA 1
ATOM 598 C C . TYR A 1 80 ? -21.234 14.920 1.400 1.00 94.19 80 TYR A C 1
ATOM 600 O O . TYR A 1 80 ? -21.531 15.544 0.383 1.00 94.19 80 TYR A O 1
ATOM 608 N N . TYR A 1 81 ? -21.959 13.908 1.878 1.00 88.62 81 TYR A N 1
ATOM 609 C CA . TYR A 1 81 ? -23.220 13.455 1.292 1.00 88.62 81 TYR A CA 1
ATOM 610 C C . TYR A 1 81 ? -24.434 13.815 2.155 1.00 88.62 81 TYR A C 1
ATOM 612 O O . TYR A 1 81 ? -25.536 13.880 1.610 1.00 88.62 81 TYR A O 1
ATOM 620 N N . ASP A 1 82 ? -24.211 14.070 3.446 1.00 75.25 82 ASP A N 1
ATOM 621 C CA . ASP A 1 82 ? -25.177 14.576 4.424 1.00 75.25 82 ASP A CA 1
ATOM 622 C C . ASP A 1 82 ? -24.946 16.076 4.683 1.00 75.25 82 ASP A C 1
ATOM 624 O O . ASP A 1 82 ? -25.950 16.802 4.870 1.00 75.25 82 ASP A O 1
#

Sequence (82 aa):
ELMNKLSLAPEEVAVLGDDVVDIPIMRRVGLSVTVPEAPLEVKESADYITKLPGGKGAAREVVEMILKGQGKWKDAMARYYD

Secondary structure (DSSP, 8-state):
-HHHHHT--GGG-EEE--SGGGHHHHTTSSEEEE-TTS-HHHHHT-SEE-SSPTTTTHHHHHHHHHHHHTT-HHHHHHHHH-

InterPro domains:
  IPR023214 HAD superfamily [G3DSA:3.40.50.1000] (1-82)
  IPR036412 HAD-like superfamily [SSF56784] (2-75)
  IPR050793 CMP-NeuNAc synthase [PTHR21485] (2-69)

Foldseek 3Di:
DVCVVVVHQQLRDEDEDAEPVCLVSLQRHNAYEYEPNGDPVSVVSGPYYAPAGDVGCRVVSVVCVVCVVVVNNCVVCVVPPD

Radius of gyration: 14.09 Å; chains: 1; bounding box: 39×25×32 Å